Protein AF-A0A2D7ASF0-F1 (afdb_monomer)

Solvent-accessible surface area (backbone atoms only — not comparable to full-atom values): 5264 Å² total; per-residue (Å²): 118,58,88,78,56,28,36,87,86,74,65,46,63,58,58,50,80,71,43,84,42,78,48,62,52,99,86,46,94,59,75,46,65,31,33,40,37,38,29,68,85,79,64,49,70,49,79,44,75,67,54,72,83,73,47,52,70,55,54,58,52,51,53,51,50,48,43,62,70,52,51,47,55,51,52,50,53,50,51,53,52,53,45,74,75,76,108

Mean predicted aligned error: 13.69 Å

Structure (mmCIF, N/CA/C/O backbone):
data_AF-A0A2D7ASF0-F1
#
_entry.id   AF-A0A2D7ASF0-F1
#
loop_
_atom_site.group_PDB
_atom_site.id
_atom_site.type_symbol
_atom_site.label_atom_id
_atom_site.label_alt_id
_atom_site.label_comp_id
_atom_site.label_asym_id
_atom_site.label_entity_id
_atom_site.label_seq_id
_atom_site.pdbx_PDB_ins_code
_atom_site.Cartn_x
_atom_site.Cartn_y
_atom_site.Cartn_z
_atom_site.occupancy
_atom_site.B_iso_or_equiv
_atom_site.auth_seq_id
_atom_site.auth_comp_id
_atom_site.auth_asym_id
_atom_site.auth_atom_id
_atom_site.pdbx_PDB_model_num
ATOM 1 N N . MET A 1 1 ? -4.891 4.935 18.401 1.00 55.69 1 MET A N 1
ATOM 2 C CA . MET A 1 1 ? -5.521 4.258 19.560 1.00 55.69 1 MET A CA 1
ATOM 3 C C . MET A 1 1 ? -6.562 3.205 19.145 1.00 55.69 1 MET A C 1
ATOM 5 O O . MET A 1 1 ? -6.998 2.445 19.996 1.00 55.69 1 MET A O 1
ATOM 9 N N . MET A 1 2 ? -6.834 3.013 17.846 1.00 56.66 2 MET A N 1
ATOM 10 C CA . MET A 1 2 ? -7.550 1.835 17.314 1.00 56.66 2 MET A CA 1
ATOM 11 C C . MET A 1 2 ? -6.689 0.547 17.179 1.00 56.66 2 MET A C 1
ATOM 13 O O . MET A 1 2 ? -7.240 -0.535 16.973 1.00 56.66 2 MET A O 1
ATOM 17 N N . LYS A 1 3 ? -5.348 0.631 17.318 1.00 53.88 3 LYS A N 1
ATOM 18 C CA . LYS A 1 3 ? -4.396 -0.510 17.210 1.00 53.88 3 LYS A CA 1
ATOM 19 C C . LYS A 1 3 ? -4.716 -1.677 18.163 1.00 53.88 3 LYS A C 1
ATOM 21 O O . LYS A 1 3 ? -4.449 -2.824 17.831 1.00 53.88 3 LYS A O 1
ATOM 26 N N . ASN A 1 4 ? -5.378 -1.404 19.290 1.00 60.00 4 ASN A N 1
ATOM 27 C CA . ASN A 1 4 ? -5.796 -2.414 20.273 1.00 60.00 4 ASN A CA 1
ATOM 28 C C . ASN A 1 4 ? -7.156 -3.069 19.953 1.00 60.00 4 ASN A C 1
ATOM 30 O O . ASN A 1 4 ? -7.791 -3.629 20.846 1.00 60.00 4 ASN A O 1
ATOM 34 N N . ARG A 1 5 ? -7.635 -2.976 18.701 1.00 68.81 5 ARG A N 1
ATOM 35 C CA . ARG A 1 5 ? -8.919 -3.534 18.227 1.00 68.81 5 ARG A CA 1
ATOM 36 C C . ARG A 1 5 ? -10.150 -3.070 19.016 1.00 68.81 5 ARG A C 1
ATOM 38 O O . ARG A 1 5 ? -11.165 -3.759 19.035 1.00 68.81 5 ARG A O 1
ATOM 45 N N . LYS A 1 6 ? -10.087 -1.906 19.661 1.00 77.31 6 LYS A N 1
ATOM 46 C CA . LYS A 1 6 ? -11.214 -1.312 20.391 1.00 77.31 6 LYS A CA 1
ATOM 47 C C . LYS A 1 6 ? -11.431 0.114 19.924 1.00 77.31 6 LYS A C 1
ATOM 49 O O . LYS A 1 6 ? -10.476 0.866 19.746 1.00 77.31 6 LYS A O 1
ATOM 54 N N . CYS A 1 7 ? -12.691 0.485 19.736 1.00 77.06 7 CYS A N 1
ATOM 55 C CA . CYS A 1 7 ? -13.045 1.857 19.417 1.00 77.06 7 CYS A CA 1
ATOM 56 C C . CYS A 1 7 ? -12.788 2.764 20.636 1.00 77.06 7 CYS A C 1
ATOM 58 O O . CYS A 1 7 ? -13.348 2.491 21.699 1.00 77.06 7 CYS A O 1
ATOM 60 N N . PRO A 1 8 ? -12.040 3.874 20.502 1.00 77.00 8 PRO A N 1
ATOM 61 C CA . PRO A 1 8 ? -11.759 4.777 21.622 1.00 77.00 8 PRO A CA 1
ATOM 62 C C . PRO A 1 8 ? -13.013 5.497 22.137 1.00 77.00 8 PRO A C 1
ATOM 64 O O . PRO A 1 8 ? -13.044 5.943 23.276 1.00 77.00 8 PRO A O 1
ATOM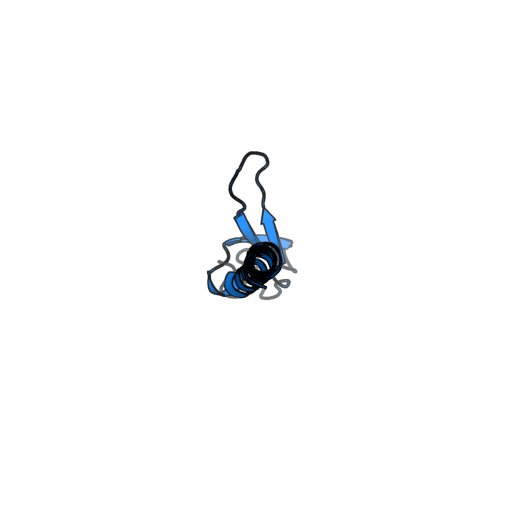 67 N N . LYS A 1 9 ? -14.062 5.595 21.310 1.00 78.38 9 LYS A N 1
ATOM 68 C CA . LYS A 1 9 ? -15.285 6.341 21.633 1.00 78.38 9 LYS A CA 1
ATOM 69 C C . LYS A 1 9 ? -16.365 5.498 22.314 1.00 78.38 9 LYS A C 1
ATOM 71 O O . LYS A 1 9 ? -17.144 6.024 23.094 1.00 78.38 9 LYS A O 1
ATOM 76 N N . CYS A 1 10 ? -16.455 4.210 21.987 1.00 81.44 10 CYS A N 1
ATOM 77 C CA . CYS A 1 10 ? -17.514 3.333 22.509 1.00 81.44 10 CYS A CA 1
ATOM 78 C C . CYS A 1 10 ? -17.004 2.016 23.103 1.00 81.44 10 CYS A C 1
ATOM 80 O O . CYS A 1 10 ? -17.805 1.178 23.503 1.00 81.44 10 CYS A O 1
ATOM 82 N N . GLY A 1 11 ? -15.689 1.786 23.108 1.00 77.69 11 GLY A N 1
ATOM 83 C CA . GLY A 1 11 ? -15.070 0.567 23.631 1.00 77.69 11 GLY A CA 1
ATOM 84 C C . GLY A 1 11 ? -15.352 -0.703 22.822 1.00 77.69 11 GLY A C 1
ATOM 85 O O . GLY A 1 11 ? -14.798 -1.752 23.142 1.00 77.69 11 GLY A O 1
ATOM 86 N N . SER A 1 12 ? -16.185 -0.644 21.775 1.00 78.62 12 SER A N 1
ATOM 87 C CA . SER A 1 12 ? -16.575 -1.835 21.023 1.00 78.62 12 SER A CA 1
ATOM 88 C C . SER A 1 12 ? -15.438 -2.373 20.163 1.00 78.62 12 SER A C 1
ATOM 90 O O . SER A 1 12 ? -14.716 -1.595 19.535 1.00 78.62 12 SER A O 1
ATOM 92 N N . SER A 1 13 ? -15.352 -3.697 20.068 1.00 77.62 13 SER A N 1
ATOM 93 C CA . SER A 1 13 ? -14.444 -4.416 19.169 1.00 77.62 13 SER A CA 1
ATOM 94 C C . SER A 1 13 ? -14.963 -4.550 17.733 1.00 77.62 13 SER A C 1
ATOM 96 O O . SER A 1 13 ? -14.231 -5.013 16.862 1.00 77.62 13 SER A O 1
ATOM 98 N N . ASP A 1 14 ? -16.207 -4.132 17.471 1.00 77.69 14 ASP A N 1
ATOM 99 C CA . ASP A 1 14 ? -16.851 -4.230 16.157 1.00 77.69 14 ASP A CA 1
ATOM 100 C C . ASP A 1 14 ? -16.352 -3.135 15.204 1.00 77.69 14 ASP A C 1
ATOM 102 O O . ASP A 1 14 ? -16.991 -2.098 14.985 1.00 77.69 14 ASP A O 1
ATOM 106 N N . LEU A 1 15 ? -15.172 -3.378 14.644 1.00 78.00 15 LEU A N 1
ATOM 107 C CA . LEU A 1 15 ? -14.488 -2.518 13.685 1.00 78.00 15 LEU A CA 1
ATOM 108 C C . LEU A 1 15 ? -14.680 -3.071 12.266 1.00 78.00 15 LEU A C 1
ATOM 110 O O . LEU A 1 15 ? -14.553 -4.273 12.039 1.00 78.00 15 LEU A O 1
ATOM 114 N N . LYS A 1 16 ? -14.973 -2.202 11.291 1.00 77.81 16 LYS A N 1
ATOM 115 C CA . LYS A 1 16 ? -14.922 -2.582 9.871 1.00 77.81 16 LYS A CA 1
ATOM 116 C C . LYS A 1 16 ? -13.477 -2.837 9.454 1.00 77.81 16 LYS A C 1
ATOM 118 O O . LYS A 1 16 ? -12.557 -2.225 9.997 1.00 77.81 16 LYS A O 1
ATOM 123 N N . ALA A 1 17 ? -13.309 -3.675 8.432 1.00 74.69 17 ALA A N 1
ATOM 124 C CA . ALA A 1 17 ? -12.017 -3.881 7.791 1.00 74.69 17 ALA A CA 1
ATOM 125 C C . ALA A 1 17 ? -11.396 -2.530 7.375 1.00 74.69 17 ALA A C 1
ATOM 127 O O . ALA A 1 17 ? -12.119 -1.686 6.820 1.00 74.69 17 ALA A O 1
ATOM 128 N N . PRO A 1 18 ? -10.098 -2.312 7.658 1.00 71.25 18 PRO A N 1
ATOM 129 C CA . PRO A 1 18 ? -9.420 -1.081 7.290 1.00 71.25 18 PRO A CA 1
ATOM 130 C C . PRO A 1 18 ? -9.426 -0.922 5.770 1.00 71.25 18 PRO A C 1
ATOM 132 O O . PRO A 1 18 ? -9.266 -1.890 5.024 1.00 71.25 18 PRO A O 1
ATOM 135 N N . ARG A 1 19 ? -9.666 0.303 5.304 1.00 68.12 19 ARG A N 1
ATOM 136 C CA . ARG A 1 19 ? -9.643 0.639 3.878 1.00 68.12 19 ARG A CA 1
ATOM 137 C C . ARG A 1 19 ? -8.500 1.598 3.601 1.00 68.12 19 ARG A C 1
ATOM 139 O O . ARG A 1 19 ? -8.360 2.604 4.292 1.00 68.12 19 ARG A O 1
ATOM 146 N N . HIS A 1 20 ? -7.743 1.298 2.556 1.00 68.25 20 HIS A N 1
ATOM 147 C CA . HIS A 1 20 ? -6.666 2.153 2.086 1.00 68.25 20 HIS A CA 1
ATOM 148 C C . HIS A 1 20 ? -7.216 3.343 1.313 1.00 68.25 20 HIS A C 1
ATOM 150 O O . HIS A 1 20 ? -7.971 3.175 0.352 1.00 68.25 20 HIS A O 1
ATOM 156 N N . ILE A 1 21 ? -6.827 4.547 1.725 1.00 67.44 21 ILE A N 1
ATOM 157 C CA . ILE A 1 21 ? -7.191 5.795 1.068 1.00 67.44 21 ILE A CA 1
ATOM 158 C C . ILE A 1 21 ? -5.911 6.547 0.725 1.00 67.44 21 ILE A C 1
ATOM 160 O O . ILE A 1 21 ? -5.128 6.934 1.588 1.00 67.44 21 ILE A O 1
ATOM 164 N N . ARG A 1 22 ? -5.742 6.823 -0.568 1.00 61.59 22 ARG A N 1
ATOM 165 C CA . ARG A 1 22 ? -4.771 7.812 -1.029 1.00 61.59 22 ARG 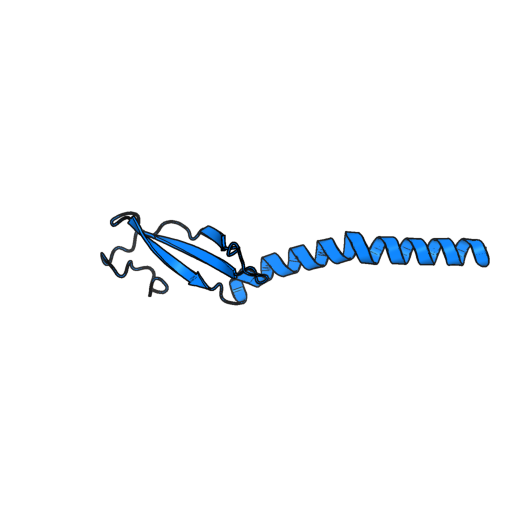A CA 1
ATOM 166 C C . ARG A 1 22 ? -5.350 9.194 -0.814 1.00 61.59 22 ARG A C 1
ATOM 168 O O . ARG A 1 22 ? -6.187 9.640 -1.597 1.00 61.59 22 ARG A O 1
ATOM 175 N N . ALA A 1 23 ? -4.913 9.865 0.244 1.00 62.41 23 ALA A N 1
ATOM 176 C CA . ALA A 1 23 ? -5.235 11.267 0.433 1.00 62.41 23 ALA A CA 1
ATOM 177 C C . ALA A 1 23 ? -4.224 12.097 -0.365 1.00 62.41 23 ALA A C 1
ATOM 179 O O . ALA A 1 23 ? -3.050 12.214 -0.009 1.00 62.41 23 ALA A O 1
ATOM 180 N N . ARG A 1 24 ? -4.681 12.670 -1.481 1.00 52.22 24 ARG A N 1
ATOM 181 C CA . ARG A 1 24 ? -3.937 13.700 -2.206 1.00 52.22 24 ARG A CA 1
ATOM 182 C C . ARG A 1 24 ? -4.522 15.041 -1.785 1.00 52.22 24 ARG A C 1
ATOM 184 O O . ARG A 1 24 ? -5.644 15.368 -2.159 1.00 52.22 24 ARG A O 1
ATOM 191 N N . GLY A 1 25 ? -3.798 15.780 -0.946 1.00 54.81 25 GLY A N 1
ATOM 192 C CA . GLY A 1 25 ? -4.176 17.159 -0.645 1.00 54.81 25 GLY A CA 1
ATOM 193 C C . GLY A 1 25 ? -4.212 17.961 -1.946 1.00 54.81 25 GLY A C 1
ATOM 194 O O . GLY A 1 25 ? -3.327 17.790 -2.782 1.00 54.81 25 GLY A O 1
ATOM 195 N N . VAL A 1 26 ? -5.214 18.828 -2.112 1.00 56.28 26 VAL A N 1
ATOM 196 C CA . VAL A 1 26 ? -5.439 19.623 -3.340 1.00 56.28 26 VAL A CA 1
ATOM 197 C C . VAL A 1 26 ? -4.194 20.441 -3.737 1.00 56.28 26 VAL A C 1
ATOM 199 O O . VAL A 1 26 ? -3.997 20.745 -4.907 1.00 56.28 26 VAL A O 1
ATOM 202 N N . THR A 1 27 ? -3.316 20.733 -2.773 1.00 50.81 27 THR A N 1
ATOM 203 C CA . THR A 1 27 ? -2.086 21.522 -2.927 1.00 50.81 27 THR A CA 1
ATOM 204 C C . THR A 1 27 ? -0.794 20.765 -2.588 1.00 50.81 27 THR A C 1
ATOM 206 O O . THR A 1 27 ? 0.279 21.363 -2.610 1.00 50.81 27 THR A O 1
ATOM 209 N N . SER A 1 28 ? -0.845 19.465 -2.267 1.00 49.75 28 SER A N 1
ATOM 210 C CA . SER A 1 28 ? 0.341 18.730 -1.801 1.00 49.75 28 SER A CA 1
ATOM 211 C C . SER A 1 28 ? 0.955 17.863 -2.901 1.00 49.75 28 SER A C 1
ATOM 213 O O . SER A 1 28 ? 0.305 16.975 -3.455 1.00 49.75 28 SER A O 1
ATOM 215 N N . ALA A 1 29 ? 2.246 18.076 -3.176 1.00 52.12 29 ALA A N 1
ATOM 216 C CA . ALA A 1 29 ? 3.046 17.222 -4.060 1.00 52.12 29 ALA A CA 1
ATOM 217 C C . ALA A 1 29 ? 3.279 15.815 -3.474 1.00 52.12 29 ALA A C 1
ATOM 219 O O . ALA A 1 29 ? 3.604 14.883 -4.209 1.00 52.12 29 ALA A O 1
ATOM 220 N N . LYS A 1 30 ? 3.091 15.649 -2.157 1.00 51.34 30 LYS A N 1
ATOM 221 C CA . LYS A 1 30 ? 3.244 14.371 -1.458 1.00 51.34 30 LYS A CA 1
ATOM 222 C C . LYS A 1 30 ? 1.892 13.678 -1.322 1.00 51.34 30 LYS A C 1
ATOM 224 O O . LYS A 1 30 ? 0.936 14.246 -0.796 1.00 51.34 30 LYS A O 1
ATOM 229 N N . THR A 1 31 ? 1.826 12.443 -1.809 1.00 57.47 31 THR A N 1
ATOM 230 C CA . THR A 1 31 ? 0.716 11.524 -1.542 1.00 57.47 31 THR A CA 1
ATOM 231 C C . THR A 1 31 ? 0.929 10.924 -0.157 1.00 57.47 31 THR A C 1
ATOM 233 O O . THR A 1 31 ? 1.996 10.382 0.110 1.00 57.47 31 THR A O 1
ATOM 236 N N . ALA A 1 32 ? -0.059 11.062 0.729 1.00 61.56 32 ALA A N 1
ATOM 237 C CA . ALA A 1 32 ? -0.066 10.358 2.004 1.00 61.56 32 ALA A CA 1
ATOM 238 C C . ALA A 1 32 ? -0.944 9.112 1.845 1.00 61.56 32 ALA A C 1
ATOM 240 O O . ALA A 1 32 ? -2.153 9.219 1.601 1.00 61.56 32 ALA A O 1
ATOM 241 N N . ASP A 1 33 ? -0.323 7.938 1.926 1.00 62.97 33 ASP A N 1
ATOM 242 C CA . ASP A 1 33 ? -1.033 6.666 2.014 1.00 62.97 33 ASP A CA 1
ATOM 243 C C . ASP A 1 33 ? -1.530 6.520 3.466 1.00 62.97 33 ASP A C 1
ATOM 245 O O . ASP A 1 33 ? -0.747 6.378 4.407 1.00 62.97 33 ASP A O 1
ATOM 249 N N . LEU A 1 34 ? -2.847 6.642 3.659 1.00 69.44 34 LEU A N 1
ATOM 250 C CA . LEU A 1 34 ? -3.512 6.573 4.961 1.00 69.44 34 LEU A CA 1
ATOM 251 C C . LEU A 1 34 ? -4.514 5.419 4.951 1.00 69.44 34 LEU A C 1
ATOM 253 O O . LEU A 1 34 ? -5.262 5.233 3.989 1.00 69.44 34 LEU A O 1
ATOM 257 N N . ASN A 1 35 ? -4.601 4.680 6.050 1.00 69.19 35 ASN A N 1
ATOM 258 C CA . ASN A 1 35 ? -5.677 3.719 6.252 1.00 69.19 35 ASN A CA 1
ATOM 259 C C . ASN A 1 35 ? -6.773 4.347 7.115 1.00 69.19 35 ASN A C 1
ATOM 261 O O . ASN A 1 35 ? -6.511 5.002 8.126 1.00 69.19 35 ASN A O 1
ATOM 265 N N . ILE A 1 36 ? -8.026 4.132 6.714 1.00 77.44 36 ILE A N 1
ATOM 266 C CA . ILE A 1 36 ? -9.196 4.487 7.513 1.00 77.44 36 ILE A CA 1
ATOM 267 C C . ILE A 1 36 ? -9.746 3.232 8.178 1.00 77.44 36 ILE A C 1
ATOM 269 O O . ILE A 1 36 ? -9.983 2.209 7.530 1.00 77.44 36 ILE A O 1
ATOM 273 N N . ILE A 1 37 ? -10.008 3.322 9.476 1.00 77.56 37 ILE A N 1
ATOM 274 C CA . ILE A 1 37 ? -10.726 2.293 10.220 1.00 77.56 37 ILE A CA 1
ATOM 275 C C . ILE A 1 37 ? -11.964 2.912 10.854 1.00 77.56 37 ILE A C 1
ATOM 277 O O . ILE A 1 37 ? -11.932 4.008 11.414 1.00 77.56 37 ILE A O 1
ATOM 281 N N . THR A 1 38 ? -13.093 2.222 10.709 1.00 79.69 38 THR A N 1
ATOM 282 C CA . THR A 1 38 ? -14.402 2.742 11.114 1.00 79.69 38 THR A CA 1
ATOM 283 C C . THR A 1 38 ? -15.075 1.778 12.078 1.00 79.69 38 THR A C 1
ATOM 285 O O . THR A 1 38 ? -15.087 0.568 11.863 1.00 79.69 38 THR A O 1
ATOM 288 N N . CYS A 1 39 ? -15.622 2.307 13.166 1.00 82.44 39 CYS A N 1
ATOM 289 C CA . CYS A 1 39 ? -16.381 1.527 14.133 1.00 82.44 39 CYS A CA 1
ATOM 290 C C . CYS A 1 39 ? -17.825 1.344 13.6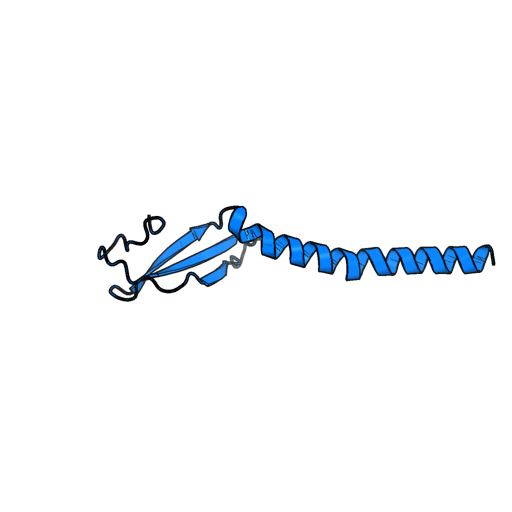50 1.00 82.44 39 CYS A C 1
ATOM 292 O O . CYS A 1 39 ? -18.482 2.322 13.298 1.00 82.44 39 CYS A O 1
ATOM 294 N N . ASN A 1 40 ? -18.366 0.125 13.699 1.00 81.44 40 ASN A N 1
ATOM 295 C CA . ASN A 1 40 ? -19.749 -0.132 13.282 1.00 81.44 40 ASN A CA 1
ATOM 296 C C . ASN A 1 40 ? -20.784 0.440 14.255 1.00 81.44 40 ASN A C 1
ATOM 298 O O . ASN A 1 40 ? -21.805 0.959 13.812 1.00 81.44 40 ASN A O 1
ATOM 302 N N . LYS A 1 41 ? -20.516 0.389 15.568 1.00 80.69 41 LYS A N 1
ATOM 303 C CA . LYS A 1 41 ? -21.484 0.831 16.584 1.00 80.69 41 LYS A CA 1
ATOM 304 C C . LYS A 1 41 ? -21.672 2.346 16.626 1.00 80.69 41 LYS A C 1
ATOM 306 O O . LYS A 1 41 ? -22.788 2.831 16.512 1.00 80.69 41 LYS A O 1
ATOM 311 N N . CYS A 1 42 ? -20.585 3.103 16.778 1.00 83.00 42 CYS A N 1
ATOM 312 C CA . CYS A 1 42 ? -20.654 4.559 16.948 1.00 83.00 42 CYS A CA 1
ATOM 313 C C . CYS A 1 42 ? -20.319 5.361 15.683 1.00 83.00 42 CYS A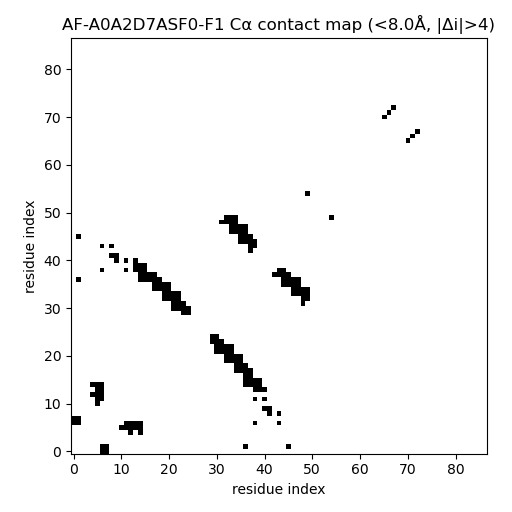 C 1
ATOM 315 O O . CYS A 1 42 ? -20.260 6.588 15.746 1.00 83.00 42 CYS A O 1
ATOM 317 N N . LYS A 1 43 ? -20.043 4.682 14.558 1.00 81.19 43 LYS A N 1
ATOM 318 C CA . LYS A 1 43 ? -19.612 5.283 13.281 1.00 81.19 43 LYS A CA 1
ATOM 319 C C . LYS A 1 43 ? -18.383 6.196 13.383 1.00 81.19 43 LYS A C 1
ATOM 321 O O . LYS A 1 43 ? -18.126 6.986 12.483 1.00 81.19 43 LYS A O 1
ATOM 326 N N . TYR A 1 44 ? -17.608 6.079 14.459 1.00 80.31 44 TYR A N 1
ATOM 327 C CA . TYR A 1 44 ? -16.368 6.826 14.620 1.00 80.31 44 TYR A CA 1
ATOM 328 C C . TYR A 1 44 ? -15.317 6.336 13.623 1.00 80.31 44 TYR A C 1
ATOM 330 O O . TYR A 1 44 ? -15.140 5.125 13.455 1.00 80.31 44 TYR A O 1
ATOM 338 N N . THR A 1 45 ? -14.628 7.274 12.981 1.00 77.62 45 THR A N 1
ATOM 339 C CA . THR A 1 45 ? -13.618 7.016 11.954 1.00 77.62 45 THR A CA 1
ATOM 340 C C . THR A 1 45 ? -12.274 7.580 12.406 1.00 77.62 45 THR A C 1
ATOM 342 O O . THR A 1 45 ? -12.192 8.764 12.720 1.00 77.62 45 THR A O 1
ATOM 345 N N . GLU A 1 46 ? -11.233 6.749 12.436 1.00 75.50 46 GLU A N 1
ATOM 346 C CA . GLU A 1 46 ? -9.858 7.161 12.751 1.00 75.50 46 GLU A CA 1
ATOM 347 C C . GLU A 1 46 ? -8.986 6.926 11.511 1.00 75.50 46 GLU A C 1
ATOM 349 O O . GLU A 1 46 ? -9.101 5.885 10.853 1.00 75.50 46 GLU A O 1
ATOM 354 N N . PHE A 1 47 ? -8.140 7.905 11.192 1.00 76.19 47 PHE A N 1
ATOM 355 C CA . PHE A 1 47 ? -7.104 7.787 10.169 1.00 76.19 47 PHE A CA 1
ATOM 356 C C . PHE A 1 47 ? -5.796 7.403 10.852 1.00 76.19 47 PHE A C 1
ATOM 358 O O . PHE A 1 47 ? -5.453 7.978 11.885 1.00 76.19 47 PHE A O 1
ATOM 365 N N . TYR A 1 48 ? -5.074 6.441 10.289 1.00 69.19 48 TYR A N 1
ATOM 366 C CA . TYR A 1 48 ? -3.732 6.100 10.741 1.00 69.19 48 TYR A CA 1
ATOM 367 C C . TYR A 1 48 ? -2.785 5.955 9.553 1.00 69.19 48 TYR A C 1
ATOM 369 O O . TYR A 1 48 ? -3.181 5.534 8.464 1.00 69.19 48 TYR A O 1
ATOM 377 N N . GLU A 1 49 ? -1.532 6.335 9.775 1.00 65.19 49 GLU A N 1
ATOM 378 C CA . GLU A 1 49 ? -0.454 6.176 8.803 1.00 65.19 49 GLU A CA 1
ATOM 379 C C . GLU A 1 49 ? -0.068 4.698 8.695 1.00 65.19 49 GLU A C 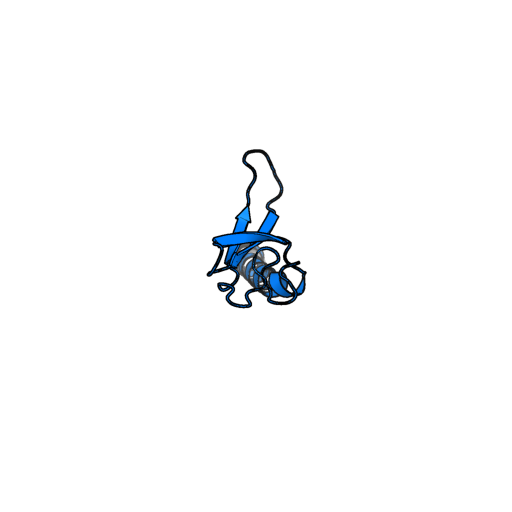1
ATOM 381 O O . GLU A 1 49 ? -0.008 3.985 9.706 1.00 65.19 49 GLU A O 1
ATOM 386 N N . LEU A 1 50 ? 0.147 4.225 7.463 1.00 61.66 50 LEU A N 1
ATOM 387 C CA . LEU A 1 50 ? 0.609 2.862 7.227 1.00 61.66 50 LEU A CA 1
ATOM 388 C C . LEU A 1 50 ? 2.019 2.688 7.803 1.00 61.66 50 LEU A C 1
ATOM 390 O O . LEU A 1 50 ? 2.930 3.451 7.499 1.00 61.66 50 LEU A O 1
ATOM 394 N N . THR A 1 51 ? 2.204 1.652 8.616 1.00 58.12 51 THR A N 1
ATOM 395 C CA . THR A 1 51 ? 3.532 1.140 8.973 1.00 58.12 51 THR A CA 1
ATOM 396 C C . THR A 1 51 ? 4.141 0.387 7.785 1.00 58.12 51 THR A C 1
ATOM 398 O O . THR A 1 51 ? 3.402 -0.223 7.012 1.00 58.12 51 THR A O 1
ATOM 401 N N . GLU A 1 52 ? 5.475 0.392 7.659 1.00 53.50 52 GLU A N 1
ATOM 402 C CA . GLU A 1 52 ? 6.239 -0.151 6.511 1.00 53.50 52 GLU A CA 1
ATOM 403 C C . GLU A 1 52 ? 5.885 -1.605 6.119 1.00 53.50 52 GLU A C 1
ATOM 405 O O . GLU A 1 52 ? 6.035 -2.021 4.969 1.00 53.50 52 GLU A O 1
ATOM 4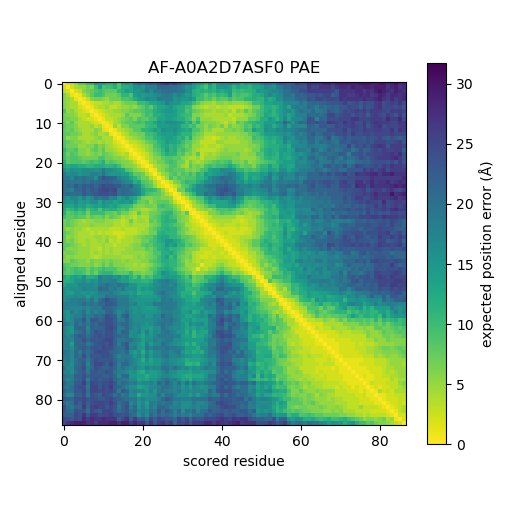10 N N . GLU A 1 53 ? 5.351 -2.389 7.056 1.00 55.03 53 GLU A N 1
ATOM 411 C CA . GLU A 1 53 ? 4.902 -3.765 6.817 1.00 55.03 53 GLU A CA 1
ATOM 412 C C . GLU A 1 53 ? 3.675 -3.859 5.887 1.00 55.03 53 GLU A C 1
ATOM 414 O O . GLU A 1 53 ? 3.542 -4.830 5.139 1.00 55.03 53 GLU A O 1
ATOM 419 N N . GLU A 1 54 ? 2.793 -2.850 5.879 1.00 54.50 54 GLU A N 1
ATOM 420 C CA . GLU A 1 54 ? 1.603 -2.816 5.012 1.00 54.50 54 GLU A CA 1
ATOM 421 C C . GLU A 1 54 ? 1.868 -2.146 3.648 1.00 54.50 54 GLU A C 1
ATOM 423 O O . GLU A 1 54 ? 1.102 -2.362 2.705 1.00 54.50 54 GLU A O 1
ATOM 428 N N . THR A 1 55 ? 2.963 -1.384 3.499 1.00 54.41 55 THR A N 1
ATOM 429 C CA . THR A 1 55 ? 3.375 -0.758 2.221 1.00 54.41 55 THR A CA 1
ATOM 430 C C . THR A 1 55 ? 4.216 -1.689 1.343 1.00 54.41 55 THR A C 1
ATOM 432 O O . THR A 1 55 ? 4.168 -1.596 0.113 1.00 54.41 55 THR A O 1
ATOM 435 N N . ALA A 1 56 ? 4.894 -2.675 1.940 1.00 54.91 56 ALA A N 1
ATOM 436 C CA . ALA A 1 56 ? 5.700 -3.678 1.243 1.00 54.91 56 ALA A CA 1
ATOM 437 C C . ALA A 1 56 ? 5.040 -4.356 0.011 1.00 54.91 56 ALA A C 1
ATOM 439 O O . ALA A 1 56 ? 5.733 -4.571 -0.992 1.00 54.91 56 ALA A O 1
ATOM 440 N N . PRO A 1 57 ? 3.742 -4.733 0.002 1.00 56.78 57 PRO A N 1
ATOM 441 C CA . PRO A 1 57 ? 3.118 -5.309 -1.193 1.00 56.78 57 PRO A CA 1
ATOM 442 C C . PRO A 1 57 ? 2.880 -4.291 -2.322 1.00 56.78 57 PRO A C 1
ATOM 444 O O . PRO A 1 57 ? 2.800 -4.692 -3.487 1.00 56.78 57 PRO A O 1
ATOM 447 N N . ILE A 1 58 ? 2.763 -2.997 -2.005 1.00 58.97 58 ILE A N 1
ATOM 448 C CA . ILE A 1 58 ? 2.508 -1.927 -2.979 1.00 58.97 58 ILE A CA 1
ATOM 449 C C . ILE A 1 58 ? 3.798 -1.605 -3.741 1.00 58.97 58 ILE A C 1
ATOM 451 O O . ILE A 1 58 ? 3.796 -1.627 -4.976 1.00 58.97 58 ILE A O 1
ATOM 455 N N . ASP A 1 59 ? 4.912 -1.432 -3.030 1.00 58.84 59 ASP A N 1
ATOM 456 C CA . ASP A 1 59 ? 6.215 -1.126 -3.636 1.00 58.84 59 ASP A CA 1
ATOM 457 C C . ASP A 1 59 ? 6.717 -2.258 -4.537 1.00 58.84 59 ASP A C 1
ATOM 459 O O . ASP A 1 59 ? 7.237 -2.025 -5.631 1.00 58.84 59 ASP A O 1
ATOM 463 N N . LYS A 1 60 ? 6.455 -3.514 -4.153 1.00 59.88 60 LYS A N 1
ATOM 464 C CA . LYS A 1 60 ? 6.768 -4.687 -4.985 1.00 59.88 60 LYS A CA 1
ATOM 465 C C . LYS A 1 60 ? 6.016 -4.687 -6.319 1.00 59.88 60 LYS A C 1
ATOM 467 O O . LYS A 1 60 ? 6.560 -5.149 -7.324 1.00 59.88 60 LYS A O 1
ATOM 472 N N . LYS A 1 61 ? 4.773 -4.191 -6.358 1.00 64.50 61 LYS A N 1
ATOM 473 C CA . LYS A 1 61 ? 4.015 -4.056 -7.615 1.00 64.50 61 LYS A CA 1
ATOM 474 C C . LYS A 1 61 ? 4.548 -2.903 -8.462 1.00 64.50 61 LYS A C 1
ATOM 476 O O . LYS A 1 61 ? 4.708 -3.085 -9.666 1.00 64.50 61 LYS A O 1
ATOM 481 N N . ALA A 1 62 ? 4.867 -1.766 -7.845 1.00 67.50 62 ALA A N 1
ATOM 482 C CA . ALA A 1 62 ? 5.434 -0.616 -8.546 1.00 67.50 62 ALA A CA 1
ATOM 483 C C . ALA A 1 62 ? 6.791 -0.947 -9.195 1.00 67.50 62 ALA A C 1
ATOM 485 O O . ALA A 1 62 ? 6.988 -0.670 -10.378 1.00 67.50 62 ALA A O 1
ATOM 486 N N . GLY A 1 63 ? 7.682 -1.635 -8.471 1.00 72.56 63 GLY A N 1
ATOM 487 C CA . GLY A 1 63 ? 8.984 -2.058 -8.993 1.00 72.56 63 GLY A CA 1
ATOM 488 C C . GLY A 1 63 ? 8.881 -3.002 -10.195 1.00 72.56 63 GLY A C 1
ATOM 489 O O . GLY A 1 63 ? 9.601 -2.832 -11.177 1.00 72.56 63 GLY A O 1
ATOM 490 N N . LYS A 1 64 ? 7.935 -3.954 -10.175 1.00 73.88 64 LYS A N 1
ATOM 491 C CA . LYS A 1 64 ? 7.687 -4.835 -11.331 1.00 73.88 64 LYS A CA 1
ATOM 492 C C . LYS A 1 64 ? 7.216 -4.055 -12.554 1.00 73.88 64 LYS A C 1
ATOM 494 O O . LYS A 1 64 ? 7.711 -4.303 -13.649 1.00 73.88 64 LYS A O 1
ATOM 499 N N . ILE A 1 65 ? 6.289 -3.113 -12.375 1.00 78.06 65 ILE A N 1
ATOM 500 C CA . ILE A 1 65 ? 5.783 -2.288 -13.480 1.00 78.06 65 ILE A CA 1
ATOM 501 C C . ILE A 1 65 ? 6.922 -1.461 -14.082 1.00 78.06 65 ILE A C 1
ATOM 503 O O . ILE A 1 65 ? 7.076 -1.445 -15.299 1.00 78.06 65 ILE A O 1
ATOM 507 N N . PHE A 1 66 ? 7.757 -0.839 -13.247 1.00 80.06 66 PHE A N 1
ATOM 508 C CA . PHE A 1 66 ? 8.907 -0.069 -13.716 1.00 80.06 66 PHE A CA 1
ATOM 509 C C . PHE A 1 66 ? 9.899 -0.930 -14.510 1.00 80.06 66 PHE A C 1
ATOM 511 O O . PHE A 1 66 ? 10.334 -0.540 -15.592 1.00 80.06 66 PHE A O 1
ATOM 518 N N . PHE A 1 67 ? 10.211 -2.132 -14.024 1.00 83.75 67 PHE A N 1
ATOM 519 C CA . PHE A 1 67 ? 11.123 -3.036 -14.721 1.00 83.75 67 PHE A CA 1
ATOM 520 C C . PHE A 1 67 ? 10.598 -3.435 -16.111 1.00 83.75 67 PHE A C 1
ATOM 522 O O . PHE A 1 67 ? 11.330 -3.368 -17.097 1.00 83.75 67 PHE A O 1
ATOM 529 N N . PHE A 1 68 ? 9.315 -3.791 -16.213 1.00 82.62 68 PHE A N 1
ATOM 530 C CA . PHE A 1 68 ? 8.710 -4.181 -17.489 1.00 82.62 68 PHE A CA 1
ATOM 531 C C . PHE A 1 68 ? 8.506 -3.012 -18.456 1.00 82.62 68 PHE A C 1
ATOM 533 O O . PHE A 1 68 ? 8.676 -3.196 -19.656 1.00 82.62 68 PHE A O 1
ATOM 540 N N . ALA A 1 69 ? 8.137 -1.830 -17.963 1.00 84.69 69 ALA A N 1
ATOM 541 C CA . ALA A 1 69 ? 7.821 -0.686 -18.817 1.00 84.69 69 ALA A CA 1
ATOM 542 C C . ALA A 1 69 ? 9.052 0.137 -19.219 1.00 84.69 69 ALA A C 1
ATOM 544 O O . ALA A 1 69 ? 9.054 0.724 -20.296 1.00 84.69 69 ALA A O 1
ATOM 545 N N . ALA A 1 70 ? 10.085 0.201 -18.375 1.00 88.38 70 ALA A N 1
ATOM 546 C CA . ALA A 1 70 ? 11.259 1.036 -18.622 1.00 88.38 70 ALA A CA 1
ATOM 547 C C . ALA A 1 70 ? 12.506 0.209 -18.951 1.00 88.38 70 ALA A C 1
ATOM 549 O O . ALA A 1 70 ? 13.142 0.447 -19.977 1.00 88.38 70 ALA A O 1
ATOM 550 N N . VAL A 1 71 ? 12.845 -0.775 -18.110 1.00 88.81 71 VAL A N 1
ATOM 551 C CA . VAL A 1 71 ? 14.131 -1.496 -18.191 1.00 88.81 71 VAL A CA 1
ATOM 552 C C . VAL A 1 71 ? 14.142 -2.520 -19.326 1.00 88.81 71 VAL A C 1
ATOM 554 O O . VAL A 1 71 ? 15.095 -2.581 -20.098 1.00 88.81 71 VAL A O 1
ATOM 557 N N . MET A 1 72 ? 13.078 -3.311 -19.475 1.00 91.69 72 MET A N 1
ATOM 558 C CA . MET A 1 72 ? 13.017 -4.313 -20.545 1.00 91.69 72 MET A CA 1
ATOM 559 C C . MET A 1 72 ? 13.074 -3.707 -21.958 1.00 91.69 72 MET A C 1
ATOM 561 O O . MET A 1 72 ? 13.908 -4.146 -22.751 1.00 91.69 72 MET A O 1
ATOM 565 N N . PRO A 1 73 ? 12.271 -2.679 -22.290 1.00 89.38 73 PRO A N 1
ATOM 566 C CA . PRO A 1 73 ? 12.285 -2.080 -23.622 1.00 89.38 73 PRO A CA 1
ATOM 567 C C . PRO A 1 73 ? 13.610 -1.395 -23.957 1.00 89.38 73 PRO A C 1
ATOM 569 O O . PRO A 1 73 ? 14.059 -1.470 -25.097 1.00 89.38 73 PRO A O 1
ATOM 572 N N . THR A 1 74 ? 14.267 -0.765 -22.976 1.00 90.75 74 THR A N 1
ATOM 573 C CA . THR A 1 74 ? 15.588 -0.156 -23.196 1.00 90.75 74 THR A CA 1
ATOM 574 C C . THR A 1 74 ? 16.655 -1.206 -23.479 1.00 90.75 74 THR A C 1
ATOM 576 O O . THR A 1 74 ? 17.421 -1.039 -24.424 1.00 90.75 74 THR A O 1
ATOM 579 N N . LEU A 1 75 ? 16.676 -2.315 -22.735 1.00 90.12 75 LEU A N 1
A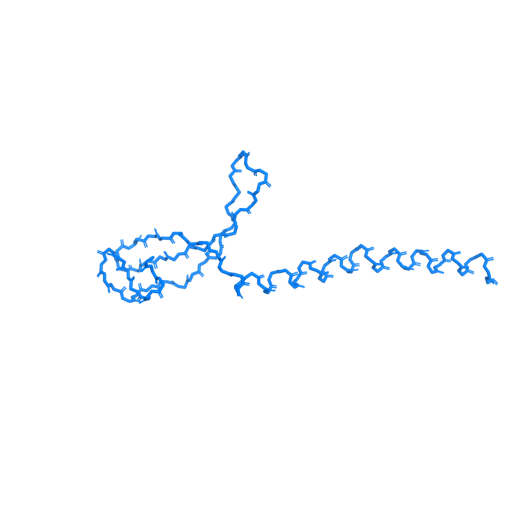TOM 580 C CA . LEU A 1 75 ? 17.608 -3.415 -22.998 1.00 90.12 75 LEU A CA 1
ATOM 581 C C . LEU A 1 75 ? 17.376 -4.060 -24.367 1.00 90.12 75 LEU A C 1
ATOM 583 O O . LEU A 1 75 ? 18.340 -4.343 -25.073 1.00 90.12 75 LEU A O 1
ATOM 587 N N . ILE A 1 76 ? 16.115 -4.248 -24.770 1.00 91.38 76 ILE A N 1
ATOM 588 C CA . ILE A 1 76 ? 15.780 -4.755 -26.108 1.00 91.38 76 ILE A CA 1
ATOM 589 C C . ILE A 1 76 ? 16.250 -3.772 -27.181 1.00 91.38 76 ILE A C 1
ATOM 591 O O . ILE A 1 76 ? 16.888 -4.186 -28.142 1.00 91.38 76 ILE A O 1
ATOM 595 N N . GLY A 1 77 ? 15.995 -2.474 -27.002 1.00 89.81 77 GLY A N 1
ATOM 596 C CA . GLY A 1 77 ? 16.456 -1.436 -27.922 1.00 89.81 77 GLY A CA 1
ATOM 597 C C . GLY A 1 77 ? 17.975 -1.457 -28.097 1.00 89.81 77 GLY A C 1
ATOM 598 O O . GLY A 1 77 ? 18.459 -1.483 -29.226 1.00 89.81 77 GLY A O 1
ATOM 599 N N . ILE A 1 78 ? 18.732 -1.531 -26.999 1.00 91.38 78 ILE A N 1
ATOM 600 C CA . ILE A 1 78 ? 20.199 -1.627 -27.037 1.00 91.38 78 ILE A CA 1
ATOM 601 C C . ILE A 1 78 ? 20.634 -2.926 -27.725 1.00 91.38 78 ILE A C 1
ATOM 603 O O . ILE A 1 78 ? 21.487 -2.889 -28.606 1.00 91.38 78 ILE A O 1
ATOM 607 N N . GLY A 1 79 ? 20.028 -4.062 -27.370 1.00 89.94 79 GLY A N 1
ATOM 608 C CA . GLY A 1 79 ? 20.366 -5.367 -27.939 1.00 89.94 79 GLY A CA 1
ATOM 609 C C . GLY A 1 79 ? 20.144 -5.434 -29.450 1.00 89.94 79 GLY A C 1
ATOM 610 O O . GLY A 1 79 ? 21.031 -5.870 -30.178 1.00 89.94 79 GLY A O 1
ATOM 611 N N . VAL A 1 80 ? 19.002 -4.935 -29.932 1.00 89.00 80 VAL A N 1
ATOM 612 C CA . VAL A 1 80 ? 18.700 -4.848 -31.371 1.00 89.00 80 VAL A CA 1
ATOM 613 C C . VAL A 1 80 ? 19.674 -3.903 -32.072 1.00 89.00 80 VAL A C 1
ATOM 615 O O . VAL A 1 80 ? 20.169 -4.226 -33.147 1.00 89.00 80 VAL A O 1
ATOM 618 N N . SER A 1 81 ? 19.993 -2.764 -31.454 1.00 86.06 81 SER A N 1
ATOM 619 C CA . SER A 1 81 ? 20.948 -1.799 -32.013 1.00 86.06 81 SER A CA 1
ATOM 620 C C . SER A 1 81 ? 22.339 -2.409 -32.181 1.00 86.06 81 SER A C 1
ATOM 622 O O . SER A 1 81 ? 22.945 -2.267 -33.235 1.00 86.06 81 SER A O 1
ATOM 624 N N . VAL A 1 82 ? 22.841 -3.118 -31.165 1.00 89.25 82 VAL A N 1
ATOM 625 C CA . VAL A 1 82 ? 24.152 -3.785 -31.218 1.00 89.25 82 VAL A CA 1
ATOM 626 C C . VAL A 1 82 ? 24.153 -4.902 -32.261 1.00 89.25 82 VAL A C 1
ATOM 628 O O . VAL A 1 82 ? 25.108 -5.014 -33.026 1.00 89.25 82 VAL A O 1
ATOM 631 N N . TRP A 1 83 ? 23.075 -5.687 -32.340 1.00 85.19 83 TRP A N 1
ATOM 632 C CA . TRP A 1 83 ? 22.940 -6.746 -33.340 1.00 85.19 83 TRP A CA 1
ATOM 633 C C . TRP A 1 83 ? 22.945 -6.201 -34.773 1.00 85.19 83 TRP A C 1
ATOM 635 O O . TRP A 1 83 ? 23.611 -6.770 -35.622 1.00 85.19 83 TRP A O 1
ATOM 645 N N . LEU A 1 84 ? 22.292 -5.065 -35.033 1.00 84.88 84 LEU A N 1
ATOM 646 C CA . LEU A 1 84 ? 22.297 -4.427 -36.357 1.00 84.88 84 LEU A CA 1
ATOM 647 C C . LEU A 1 84 ? 2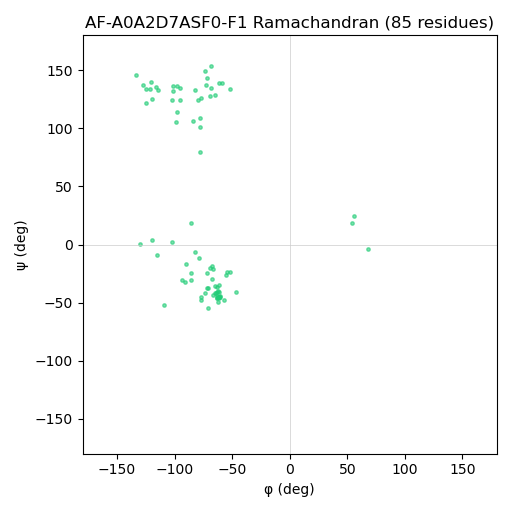3.656 -3.832 -36.766 1.00 84.88 84 LEU A C 1
ATOM 649 O O . LEU A 1 84 ? 23.864 -3.575 -37.947 1.00 84.88 84 LEU A O 1
ATOM 653 N N . ILE A 1 85 ? 24.553 -3.556 -35.814 1.00 84.81 85 ILE A N 1
ATOM 654 C CA . ILE A 1 85 ? 25.873 -2.965 -36.097 1.00 84.81 85 ILE A CA 1
ATOM 655 C C . ILE A 1 85 ? 26.951 -4.052 -36.257 1.00 84.81 85 ILE A C 1
ATOM 657 O O . ILE A 1 85 ? 27.924 -3.834 -36.976 1.00 84.81 85 ILE A O 1
ATOM 661 N N . TRP A 1 86 ? 26.817 -5.192 -35.569 1.00 76.62 86 TRP A N 1
ATOM 662 C CA . TRP A 1 86 ? 27.828 -6.267 -35.529 1.00 76.62 86 TRP A CA 1
ATOM 663 C C . TRP A 1 86 ? 27.394 -7.603 -36.155 1.00 76.62 86 TRP A C 1
ATOM 665 O O . TRP A 1 86 ? 28.233 -8.498 -36.264 1.00 76.62 86 TRP A O 1
ATOM 675 N N . GLY A 1 87 ? 26.120 -7.765 -36.520 1.00 64.50 87 GLY A N 1
ATOM 676 C CA . GLY A 1 87 ? 25.596 -8.911 -37.276 1.00 64.50 87 GLY A CA 1
ATOM 677 C C . GLY A 1 87 ? 25.585 -8.648 -38.773 1.00 64.50 87 GLY A C 1
ATOM 678 O O . GLY A 1 87 ? 25.804 -9.628 -39.517 1.00 64.50 87 GLY A O 1
#

Radius of gyration: 22.17 Å; Cα contacts (8 Å, |Δi|>4): 95; chains: 1; bounding box: 49×30×61 Å

Secondary structure (DSSP, 8-state):
-GGGSS-TTT----BPPPEEEEEE-TT-SSEEEEEEEEBTTT--EEEEEPPHHHHHHHHHHHHHHHIIIIIHHHHHHHHHHHHHHH-

Foldseek 3Di:
DCPVCADPVPRDNQKDDKDWDFDDDPPDPDTFTWIWIAHPPPRDIDIDGDDPVVCVVVVVVVVVCCCVVPVVVVVVVVVVVVVVVPD

pLDDT: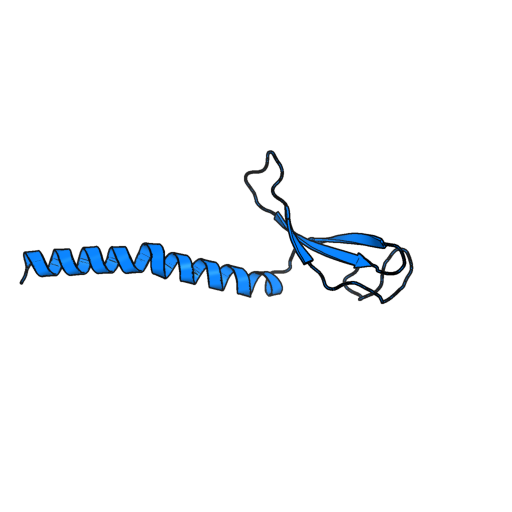 mean 72.17, std 12.4, range [49.75, 91.69]

Sequence (87 aa):
MMKNRKCPKCGSSDLKAPRHIRARGVTSAKTADLNIITCNKCKYTEFYELTEEETAPIDKKAGKIFFFAAVMPTLIGIGVSVWLIWG

Nearest PDB structures (foldseek):
  2bkq-assembly4_D  TM=4.611E-01  e=1.736E+00  Homo sapiens
  6voy-assembly1_C  TM=5.881E-01  e=9.130E+00  Saccharolobus solfataricus P2
  1jjo-assembly1_D  TM=3.791E-01  e=8.585E+00  Mus musculus